Protein AF-A0AAN0N703-F1 (afdb_monomer)

Nearest PDB structures (foldseek):
  5oql-assembly1_U  TM=4.244E-01  e=6.341E+00  Thermochaetoides thermophila DSM 1495

Radius of gyration: 20.93 Å; Cα contacts (8 Å, |Δi|>4): 23; chains: 1; bounding box: 55×36×40 Å

Sequence (69 aa):
MTIDDELLANAKEFTGITETSSVIRKALILLVQHEAAERLIMLGGSGPDVEAPPRRRWNPNGTWDGNPE

Solvent-accessible surface area (backbone atoms only — not comparable to full-atom values): 4494 Å² total; per-residue (Å²): 139,88,73,64,65,66,61,50,49,50,51,26,66,78,67,69,42,83,51,66,71,57,47,53,52,50,50,54,53,51,49,54,52,51,56,52,48,53,54,51,57,73,47,68,67,75,53,90,84,64,73,80,76,82,76,87,54,75,45,99,87,78,46,42,96,86,61,80,132

Mean predicted aligned error: 9.28 Å

Foldseek 3Di:
DDDDPVVQVVLCVVVVPPDSVVSVVVVVVVVVVVVVVVVVVVCVPVPPPDDDPDDFDADPVGDTPPDDD

Structure (mmCIF, N/CA/C/O backbone):
data_AF-A0AAN0N703-F1
#
_entry.id   AF-A0AAN0N703-F1
#
loop_
_atom_site.group_PDB
_atom_site.id
_atom_site.type_symbol
_atom_site.label_atom_id
_atom_site.label_alt_id
_atom_site.label_comp_id
_atom_site.label_asym_id
_atom_site.label_entity_id
_atom_site.label_seq_id
_atom_site.pdbx_PDB_ins_code
_atom_site.Cartn_x
_atom_site.Cartn_y
_atom_site.Cartn_z
_atom_site.occupancy
_atom_site.B_iso_or_equiv
_atom_site.auth_seq_id
_atom_site.auth_comp_id
_atom_site.auth_asym_id
_atom_site.auth_atom_id
_atom_site.pdbx_PDB_model_num
ATOM 1 N N . MET A 1 1 ? -16.279 15.940 4.090 1.00 60.94 1 MET A N 1
ATOM 2 C CA . MET A 1 1 ? -15.841 14.700 3.418 1.00 60.94 1 MET A CA 1
ATOM 3 C C . MET A 1 1 ? -16.533 13.555 4.123 1.00 60.94 1 MET A C 1
ATOM 5 O O . MET A 1 1 ? -16.477 13.522 5.344 1.00 60.94 1 MET A O 1
ATOM 9 N N . THR A 1 2 ? -17.219 12.692 3.384 1.00 84.12 2 THR A N 1
ATOM 10 C CA . THR A 1 2 ? -17.891 11.501 3.921 1.00 84.12 2 THR A CA 1
ATOM 11 C C . THR A 1 2 ? -17.138 10.274 3.423 1.00 84.12 2 THR A C 1
ATOM 13 O O . THR A 1 2 ? -16.909 10.152 2.221 1.00 84.12 2 THR A O 1
ATOM 16 N N . ILE A 1 3 ? -16.696 9.425 4.346 1.00 88.06 3 ILE A N 1
ATOM 17 C CA .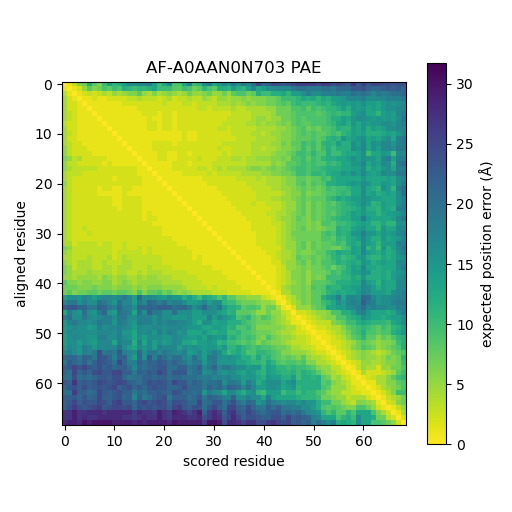 ILE A 1 3 ? -16.061 8.135 4.061 1.00 88.06 3 ILE A CA 1
ATOM 18 C C . ILE A 1 3 ? -17.071 7.073 4.475 1.00 88.06 3 ILE A C 1
ATOM 20 O O . ILE A 1 3 ? -17.773 7.265 5.461 1.00 88.06 3 ILE A O 1
ATOM 24 N N . ASP A 1 4 ? -17.160 5.997 3.705 1.00 95.00 4 ASP A N 1
ATOM 25 C CA . ASP A 1 4 ? -17.965 4.842 4.080 1.00 95.00 4 ASP A CA 1
ATOM 26 C C . ASP A 1 4 ? -17.419 4.229 5.386 1.00 95.00 4 ASP A C 1
ATOM 28 O O . ASP A 1 4 ? -16.238 3.874 5.477 1.00 95.00 4 ASP A O 1
ATOM 32 N N . ASP A 1 5 ? -18.269 4.164 6.411 1.00 94.62 5 ASP A N 1
ATOM 33 C CA . ASP A 1 5 ? -17.888 3.720 7.753 1.00 94.62 5 ASP A CA 1
ATOM 34 C C . ASP A 1 5 ? -17.519 2.230 7.790 1.00 94.62 5 ASP A C 1
ATOM 36 O O . ASP A 1 5 ? -16.609 1.845 8.529 1.00 94.62 5 ASP A O 1
ATOM 40 N N . GLU A 1 6 ? -18.166 1.399 6.968 1.00 97.00 6 GLU A N 1
ATOM 41 C CA . GLU A 1 6 ? -17.859 -0.029 6.856 1.00 97.00 6 GLU A CA 1
ATOM 42 C C . GLU A 1 6 ? -16.497 -0.221 6.184 1.00 97.00 6 GLU A C 1
ATOM 44 O O . GLU A 1 6 ? -15.650 -0.976 6.669 1.00 97.00 6 GLU A O 1
ATOM 49 N N . LEU A 1 7 ? -16.225 0.542 5.120 1.00 96.25 7 LEU A N 1
ATOM 50 C CA . LEU A 1 7 ? -14.919 0.532 4.461 1.00 96.25 7 LEU A CA 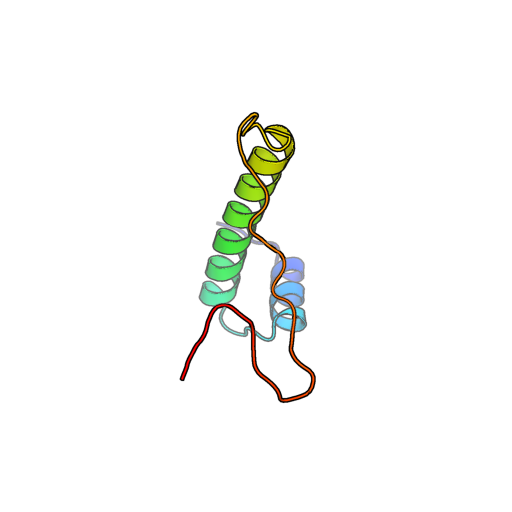1
ATOM 51 C C . LEU A 1 7 ? -13.799 0.970 5.413 1.00 96.25 7 LEU A C 1
ATOM 53 O O . LEU A 1 7 ? -12.726 0.360 5.435 1.00 9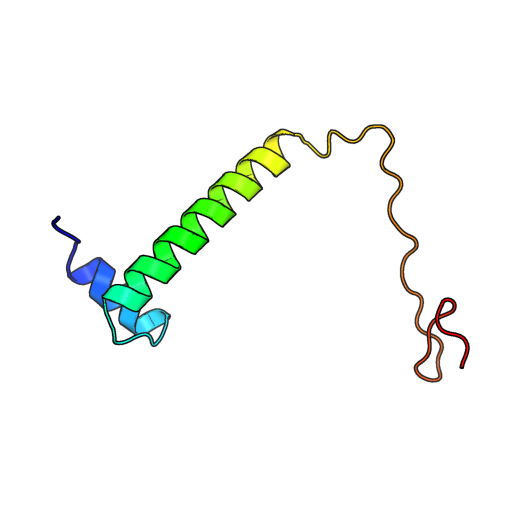6.25 7 LEU A O 1
ATOM 57 N N . LEU A 1 8 ? -14.031 2.018 6.209 1.00 96.50 8 LEU A N 1
ATOM 58 C CA . LEU A 1 8 ? -13.057 2.487 7.189 1.00 96.50 8 LEU A CA 1
ATOM 59 C C . LEU A 1 8 ? -12.843 1.453 8.301 1.00 96.50 8 LEU A C 1
ATOM 61 O O . LEU A 1 8 ? -11.695 1.218 8.676 1.00 96.50 8 LEU A O 1
ATOM 65 N N . ALA A 1 9 ? -13.906 0.823 8.807 1.00 96.94 9 ALA A N 1
ATOM 66 C CA . ALA A 1 9 ? -13.812 -0.230 9.815 1.00 96.94 9 ALA A CA 1
ATOM 67 C C . ALA A 1 9 ? -12.979 -1.417 9.310 1.00 96.94 9 ALA A C 1
ATOM 69 O O . ALA A 1 9 ? -11.997 -1.789 9.954 1.00 96.94 9 ALA A O 1
ATOM 70 N N . ASN A 1 10 ? -13.282 -1.913 8.109 1.00 97.75 10 ASN A N 1
ATOM 71 C CA . ASN A 1 10 ? -12.529 -2.989 7.465 1.00 97.75 10 ASN A CA 1
ATOM 72 C C . ASN A 1 10 ? -11.056 -2.606 7.269 1.00 97.75 10 ASN A C 1
ATOM 74 O O . ASN A 1 10 ? -10.152 -3.384 7.571 1.00 97.75 10 ASN A O 1
ATOM 78 N N . ALA A 1 11 ? -10.779 -1.381 6.809 1.00 97.44 11 ALA A N 1
ATOM 79 C CA . ALA A 1 11 ? -9.408 -0.908 6.650 1.00 97.44 11 ALA A CA 1
ATOM 80 C C . ALA A 1 11 ? -8.651 -0.885 7.989 1.00 97.44 11 ALA A C 1
ATOM 82 O O . ALA A 1 11 ? -7.484 -1.279 8.037 1.00 97.44 11 ALA A O 1
ATOM 83 N N . LYS A 1 12 ? -9.292 -0.459 9.083 1.00 97.75 12 LYS A N 1
ATOM 84 C CA . LYS A 1 12 ? -8.691 -0.480 10.426 1.00 97.75 12 LYS A CA 1
ATOM 85 C C . LYS A 1 12 ? -8.423 -1.903 10.907 1.00 97.75 12 LYS A C 1
ATOM 87 O O . LYS A 1 12 ? -7.333 -2.161 11.411 1.00 97.75 12 LYS A O 1
ATOM 92 N N . GLU A 1 13 ? -9.370 -2.814 10.707 1.00 98.12 13 GLU A N 1
ATOM 93 C CA . GLU A 1 13 ? 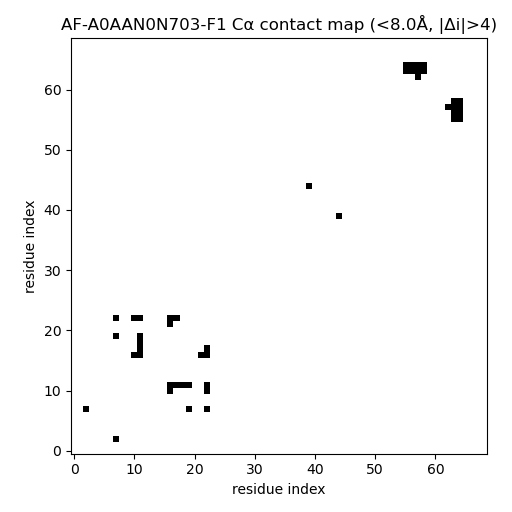-9.238 -4.226 11.075 1.00 98.12 13 GLU A CA 1
ATOM 94 C C . GLU A 1 13 ? -8.081 -4.897 10.324 1.00 98.12 13 GLU A C 1
ATOM 96 O O . GLU A 1 13 ? -7.158 -5.419 10.948 1.00 98.12 13 GLU A O 1
ATOM 101 N N . PHE A 1 14 ? -8.056 -4.799 8.991 1.00 97.94 14 PHE A N 1
ATOM 102 C CA . PHE A 1 14 ? -7.032 -5.459 8.177 1.00 97.94 14 PHE A CA 1
ATOM 103 C C . PHE A 1 14 ? -5.644 -4.831 8.298 1.00 97.94 14 PHE A C 1
ATOM 105 O O . PHE A 1 14 ? -4.637 -5.522 8.150 1.00 97.94 14 PHE A O 1
ATOM 112 N N . THR A 1 15 ? -5.555 -3.519 8.534 1.00 96.62 15 THR A N 1
ATOM 113 C CA . THR A 1 15 ? -4.254 -2.843 8.662 1.00 96.62 15 THR A CA 1
ATOM 114 C C . THR A 1 15 ? -3.738 -2.775 10.096 1.00 96.62 15 THR A C 1
ATOM 116 O O . THR A 1 15 ? -2.566 -2.443 10.283 1.00 96.62 15 THR A O 1
ATOM 119 N N . GLY A 1 16 ? -4.590 -3.035 11.094 1.00 98.00 16 GLY A N 1
ATOM 120 C CA . GLY A 1 16 ? -4.303 -2.835 12.516 1.00 98.00 16 GLY A CA 1
ATOM 121 C C . GLY A 1 16 ? -4.162 -1.364 12.933 1.00 98.00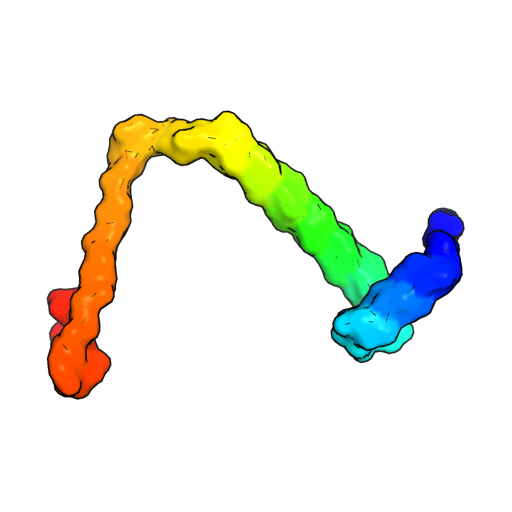 16 GLY A C 1
ATOM 122 O O . GLY A 1 16 ? -3.770 -1.077 14.063 1.00 98.00 16 GLY A O 1
ATOM 123 N N . ILE A 1 17 ? -4.439 -0.410 12.037 1.00 98.06 17 ILE A N 1
ATOM 124 C CA . ILE A 1 17 ? -4.307 1.023 12.316 1.00 98.06 17 ILE A CA 1
ATOM 125 C C . ILE A 1 17 ? -5.613 1.519 12.929 1.00 98.06 17 ILE A C 1
ATOM 127 O O . ILE A 1 17 ? -6.643 1.536 12.271 1.00 98.06 17 ILE A O 1
ATOM 131 N N . THR A 1 18 ? -5.578 1.980 14.176 1.00 95.81 18 THR A N 1
ATOM 132 C CA . THR A 1 18 ? -6.779 2.456 14.887 1.00 95.81 18 THR A CA 1
ATOM 133 C C . THR A 1 18 ? -7.134 3.906 14.554 1.00 95.81 18 THR A C 1
ATOM 135 O 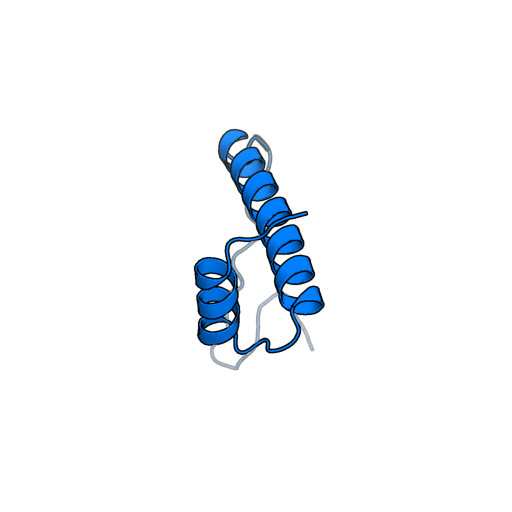O . THR A 1 18 ? -8.309 4.285 14.518 1.00 95.81 18 THR A O 1
ATOM 138 N N . GLU A 1 19 ? -6.115 4.716 14.277 1.00 97.56 19 GLU A N 1
ATOM 139 C CA . GLU A 1 19 ? -6.231 6.146 14.021 1.00 97.56 19 GLU A CA 1
ATOM 140 C C . GLU A 1 19 ? -6.686 6.421 12.578 1.00 97.56 19 GLU A C 1
ATOM 142 O O . GLU A 1 19 ? -6.010 6.058 11.613 1.00 97.56 19 GLU A O 1
ATOM 147 N N . THR A 1 20 ? -7.828 7.097 12.417 1.00 95.69 20 THR A N 1
ATOM 148 C CA . THR A 1 20 ? -8.435 7.357 11.098 1.00 95.69 20 THR A CA 1
ATOM 149 C C . THR A 1 20 ? -7.509 8.169 10.197 1.00 95.69 20 THR A C 1
ATOM 151 O O . THR A 1 20 ? -7.360 7.855 9.016 1.00 95.69 20 THR A O 1
ATOM 154 N N . SER A 1 21 ? -6.839 9.187 10.743 1.00 96.50 21 SER A N 1
ATOM 155 C CA . SER A 1 21 ? -5.915 10.020 9.964 1.00 96.50 21 SER A CA 1
ATOM 156 C C . SER A 1 21 ? -4.727 9.219 9.410 1.00 96.50 21 SER A C 1
ATOM 158 O O . SER A 1 21 ? -4.287 9.453 8.281 1.00 96.50 21 SER A O 1
ATOM 160 N N . SER A 1 22 ? -4.258 8.218 10.157 1.00 97.94 22 SER A N 1
ATOM 161 C CA . SER A 1 22 ? -3.203 7.295 9.733 1.00 97.94 22 SER A CA 1
ATOM 162 C C . SER A 1 22 ? -3.668 6.345 8.628 1.00 97.94 22 SER A C 1
ATOM 164 O O . SER A 1 22 ? -2.924 6.134 7.668 1.00 97.94 22 SER A O 1
ATOM 166 N N . VAL A 1 23 ? -4.902 5.827 8.704 1.00 97.56 23 VAL A N 1
ATOM 167 C CA . VAL A 1 23 ? -5.498 5.018 7.622 1.00 97.56 23 VAL A CA 1
ATOM 168 C C . VAL A 1 23 ? -5.591 5.833 6.336 1.00 97.56 23 VAL A C 1
ATOM 170 O O . VAL A 1 23 ? -5.125 5.385 5.291 1.00 97.56 23 VAL A O 1
ATOM 173 N N . ILE A 1 24 ? -6.121 7.057 6.415 1.00 96.12 24 ILE A N 1
ATOM 174 C CA . ILE A 1 24 ? -6.281 7.938 5.250 1.00 96.12 24 ILE A CA 1
ATOM 175 C C . ILE A 1 24 ? -4.920 8.274 4.635 1.00 96.12 24 ILE A C 1
ATOM 177 O O . ILE A 1 24 ? -4.742 8.162 3.423 1.00 96.12 24 ILE A O 1
ATOM 181 N N . ARG A 1 25 ? -3.927 8.635 5.459 1.00 97.44 25 ARG A N 1
ATOM 182 C CA . ARG A 1 25 ? -2.563 8.903 4.983 1.00 97.44 25 ARG A CA 1
ATOM 183 C C . ARG A 1 25 ? -1.988 7.699 4.239 1.00 97.44 25 ARG A C 1
ATOM 185 O O . ARG A 1 25 ? -1.433 7.866 3.156 1.00 97.44 25 ARG A O 1
ATOM 192 N N . LYS A 1 26 ? -2.127 6.497 4.805 1.00 97.81 26 LYS A N 1
ATOM 193 C CA . LYS A 1 26 ? -1.645 5.259 4.182 1.00 97.81 26 LYS A CA 1
ATOM 194 C C . LYS A 1 26 ? -2.368 4.976 2.865 1.00 97.81 26 LYS A C 1
ATOM 196 O O . LYS A 1 26 ? -1.704 4.657 1.886 1.00 97.81 26 LYS A O 1
ATOM 201 N N . ALA A 1 27 ? -3.689 5.145 2.821 1.00 97.12 27 ALA A N 1
ATOM 202 C CA . ALA A 1 27 ? -4.487 4.942 1.615 1.00 97.12 27 ALA A CA 1
ATOM 203 C C . ALA A 1 27 ? -4.055 5.873 0.471 1.00 97.12 27 ALA A C 1
ATOM 205 O O . ALA A 1 27 ? -3.875 5.414 -0.652 1.00 97.12 27 ALA A O 1
ATOM 206 N N . LEU A 1 28 ? -3.809 7.156 0.758 1.00 97.69 28 LEU A N 1
ATOM 207 C CA . LEU A 1 28 ? -3.336 8.109 -0.251 1.00 97.69 28 LEU A CA 1
ATOM 208 C C . LEU A 1 28 ? -1.943 7.750 -0.783 1.00 97.69 28 LEU A C 1
ATOM 210 O O . LEU A 1 28 ? -1.716 7.817 -1.988 1.00 97.69 28 LEU A O 1
ATOM 214 N N . ILE A 1 29 ? -1.022 7.335 0.093 1.00 98.38 29 ILE A N 1
ATOM 215 C CA . ILE A 1 29 ? 0.312 6.879 -0.325 1.00 98.38 29 ILE A CA 1
ATOM 216 C C . ILE A 1 29 ? 0.197 5.651 -1.236 1.00 98.38 29 ILE A C 1
ATOM 218 O O . ILE A 1 29 ? 0.813 5.626 -2.300 1.00 98.38 29 ILE A O 1
ATOM 222 N N . LEU A 1 30 ? -0.612 4.661 -0.844 1.00 98.06 30 LEU A N 1
ATOM 223 C CA . LEU A 1 30 ? -0.821 3.442 -1.627 1.00 98.06 30 LEU A CA 1
ATOM 224 C C . LEU A 1 30 ? -1.453 3.735 -2.991 1.00 98.06 30 LEU A C 1
ATOM 226 O O . LEU A 1 30 ? -1.015 3.171 -3.988 1.00 98.06 30 LEU A O 1
ATOM 230 N N . LEU A 1 31 ? 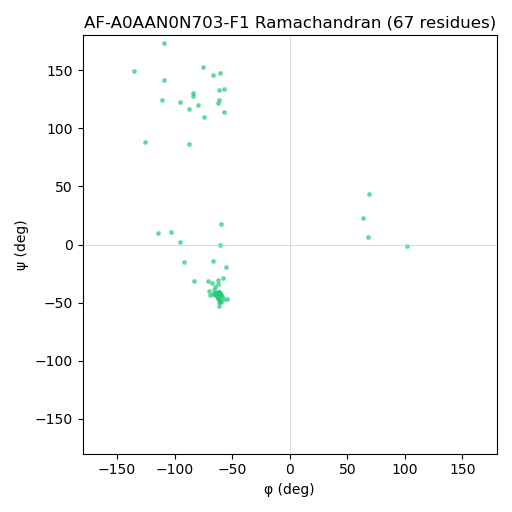-2.426 4.646 -3.054 1.00 98.06 31 LEU A N 1
ATOM 231 C CA . LEU A 1 31 ? -3.053 5.046 -4.313 1.00 98.06 31 LEU A CA 1
ATOM 232 C C . LEU A 1 31 ? -2.032 5.670 -5.272 1.00 98.06 31 LEU A C 1
ATOM 234 O O . LEU A 1 31 ? -1.961 5.287 -6.435 1.00 98.06 31 LEU A O 1
ATOM 238 N N . VAL A 1 32 ? -1.196 6.589 -4.780 1.00 98.00 32 VAL A N 1
ATOM 239 C CA . VAL A 1 32 ? -0.140 7.208 -5.598 1.00 98.00 32 VAL A CA 1
ATOM 240 C C . VAL A 1 32 ? 0.848 6.160 -6.108 1.00 98.00 32 VAL A C 1
ATOM 242 O O . VAL A 1 32 ? 1.231 6.197 -7.276 1.00 98.00 32 VAL A O 1
ATOM 245 N N . GLN A 1 33 ? 1.253 5.217 -5.254 1.00 98.25 33 GLN A N 1
ATOM 246 C CA . GLN A 1 33 ? 2.155 4.131 -5.640 1.00 98.25 33 GLN A CA 1
ATOM 247 C C . GLN A 1 33 ? 1.539 3.228 -6.713 1.00 98.25 33 GLN A C 1
ATOM 249 O O . GLN A 1 33 ? 2.224 2.883 -7.673 1.00 98.25 33 GLN A O 1
ATOM 254 N N . HIS A 1 34 ? 0.258 2.885 -6.573 1.00 97.62 34 HIS A N 1
ATOM 255 C CA . HIS A 1 34 ? -0.470 2.061 -7.534 1.00 97.62 34 HIS A CA 1
ATOM 256 C C . HIS A 1 34 ? -0.546 2.731 -8.913 1.00 97.62 34 HIS A C 1
ATOM 258 O O . HIS A 1 34 ? -0.150 2.141 -9.912 1.00 97.62 34 HIS A O 1
ATOM 264 N N . GLU A 1 35 ? -0.954 4.000 -8.966 1.00 97.56 35 GLU A N 1
ATOM 265 C CA . GLU A 1 35 ? -1.038 4.757 -10.222 1.00 97.56 35 GLU A CA 1
ATOM 266 C C . GLU A 1 35 ? 0.332 4.975 -10.875 1.00 97.56 35 GLU A C 1
ATOM 268 O O . GLU A 1 35 ? 0.470 4.952 -12.100 1.00 97.56 35 GLU A O 1
ATOM 273 N N . ALA A 1 36 ? 1.376 5.184 -10.068 1.00 95.31 36 ALA A N 1
ATOM 274 C CA . ALA A 1 36 ? 2.738 5.267 -10.578 1.00 95.31 36 ALA A CA 1
ATOM 275 C C . ALA A 1 36 ? 3.193 3.930 -11.183 1.00 95.31 36 ALA A C 1
ATOM 277 O O . ALA A 1 36 ? 3.796 3.928 -12.256 1.00 95.31 36 ALA A O 1
ATOM 278 N N . ALA A 1 37 ? 2.880 2.806 -10.531 1.00 93.62 37 ALA A N 1
ATOM 279 C CA . ALA A 1 37 ? 3.175 1.472 -11.044 1.00 93.62 37 ALA A CA 1
ATOM 280 C C . ALA A 1 37 ? 2.436 1.188 -12.359 1.00 93.62 37 ALA A C 1
ATOM 282 O O . ALA A 1 37 ? 3.081 0.771 -13.315 1.00 93.62 37 ALA A O 1
ATOM 283 N N . GLU A 1 38 ? 1.138 1.490 -12.454 1.00 93.56 38 GLU A N 1
ATOM 284 C CA . GLU A 1 38 ? 0.357 1.369 -13.697 1.00 93.56 38 GLU A CA 1
ATOM 285 C C . GLU A 1 38 ? 1.001 2.148 -14.851 1.00 93.56 38 GLU A C 1
ATOM 287 O O . GLU A 1 38 ? 1.230 1.606 -15.932 1.00 93.56 38 GLU A O 1
ATOM 292 N N . ARG A 1 39 ? 1.403 3.403 -14.611 1.00 91.81 39 ARG A N 1
ATOM 293 C CA . ARG A 1 39 ? 2.102 4.210 -15.624 1.00 91.81 39 ARG A CA 1
ATOM 294 C C . ARG A 1 39 ? 3.435 3.592 -16.041 1.00 91.81 39 ARG A C 1
ATOM 296 O O . ARG A 1 39 ? 3.753 3.595 -17.226 1.00 91.81 39 ARG A O 1
ATOM 303 N N . LEU A 1 40 ? 4.211 3.052 -15.100 1.00 88.31 40 LEU A N 1
ATOM 304 C CA . LEU A 1 40 ? 5.466 2.354 -15.403 1.00 88.31 40 LEU A CA 1
ATOM 305 C C . LEU A 1 40 ? 5.233 1.061 -16.198 1.00 88.31 40 LEU A C 1
ATOM 307 O O . LEU A 1 40 ? 5.997 0.772 -17.118 1.00 88.31 40 LEU A O 1
ATOM 311 N N . ILE A 1 41 ? 4.176 0.308 -15.883 1.00 88.56 41 ILE A N 1
ATOM 312 C CA . ILE A 1 41 ? 3.778 -0.893 -16.629 1.00 88.56 41 ILE A CA 1
ATOM 313 C C . ILE A 1 41 ? 3.380 -0.516 -18.057 1.00 88.56 41 ILE A C 1
ATOM 315 O O . ILE A 1 41 ? 3.827 -1.167 -18.998 1.00 88.56 41 ILE A O 1
ATOM 319 N N . MET A 1 42 ? 2.608 0.561 -18.237 1.00 87.25 42 MET A N 1
ATOM 320 C CA . MET A 1 42 ? 2.216 1.063 -19.561 1.00 87.25 42 MET A CA 1
ATOM 321 C C . MET A 1 42 ? 3.408 1.516 -20.406 1.00 87.25 42 MET A C 1
ATOM 323 O O . MET A 1 42 ? 3.370 1.393 -21.628 1.00 87.25 42 MET A O 1
ATOM 327 N N . LEU A 1 43 ? 4.481 2.003 -19.777 1.00 87.56 43 LEU A N 1
ATOM 328 C CA . LEU A 1 43 ? 5.735 2.279 -20.479 1.00 87.56 43 LEU A CA 1
ATOM 329 C C . LEU A 1 43 ? 6.412 0.995 -20.991 1.00 87.56 43 LEU A C 1
ATOM 331 O O . LEU A 1 43 ? 7.309 1.079 -21.819 1.00 87.56 43 LEU A O 1
ATOM 335 N N . GLY A 1 44 ? 6.013 -0.195 -20.536 1.00 79.12 44 GLY A N 1
ATOM 336 C CA . GLY A 1 44 ? 6.470 -1.471 -21.095 1.00 79.12 44 GLY A CA 1
ATOM 337 C C . GLY A 1 44 ? 7.971 -1.721 -20.942 1.00 79.12 44 GLY A C 1
ATOM 338 O O . GLY A 1 44 ? 8.547 -2.464 -21.730 1.00 79.12 44 GLY A O 1
ATOM 339 N N . GLY A 1 45 ? 8.625 -1.078 -19.969 1.00 69.38 45 GLY A N 1
ATOM 340 C CA . GLY A 1 45 ? 10.085 -1.093 -19.878 1.00 69.38 45 GLY A CA 1
ATOM 341 C C . GLY A 1 45 ? 10.743 -0.304 -21.011 1.00 69.38 45 GLY A C 1
ATOM 342 O O . GLY A 1 45 ? 11.732 -0.758 -21.574 1.00 69.38 45 GLY A O 1
ATOM 343 N N . SER A 1 46 ? 10.208 0.880 -21.335 1.00 67.81 46 SER A N 1
ATOM 344 C CA . SER A 1 46 ? 10.645 1.801 -22.401 1.00 67.81 46 SER A CA 1
ATOM 345 C C . SER A 1 46 ? 12.082 2.325 -22.292 1.00 67.81 46 SER A C 1
ATOM 347 O O . SER A 1 46 ? 12.395 3.361 -22.874 1.00 67.81 46 SER A O 1
ATOM 349 N N . GLY A 1 47 ? 12.948 1.689 -21.511 1.00 75.56 47 GLY A N 1
ATOM 350 C CA . GLY A 1 47 ? 14.383 1.849 -21.638 1.00 75.56 47 GLY A CA 1
ATOM 351 C C . GLY A 1 47 ? 14.892 0.849 -22.676 1.00 75.56 47 GLY A C 1
ATOM 352 O O . GLY A 1 47 ? 15.285 -0.239 -22.266 1.00 75.56 47 GLY A O 1
ATOM 353 N N . PRO A 1 48 ? 14.887 1.169 -23.989 1.00 72.38 48 PRO A N 1
ATOM 354 C CA . PRO A 1 48 ? 15.370 0.252 -25.026 1.00 72.38 48 PRO A CA 1
ATOM 355 C C . PRO A 1 48 ? 16.829 -0.161 -24.798 1.00 72.38 48 PRO A C 1
ATOM 357 O O . PRO A 1 48 ? 17.209 -1.274 -25.142 1.00 72.38 48 PRO A O 1
ATOM 360 N N . ASP A 1 49 ? 17.604 0.716 -24.157 1.00 82.75 49 ASP A N 1
ATOM 361 C CA . ASP A 1 49 ? 19.024 0.524 -23.860 1.00 82.75 49 ASP A CA 1
ATOM 362 C C . ASP A 1 49 ? 19.281 0.151 -22.387 1.00 82.75 49 ASP A C 1
ATOM 364 O O . ASP A 1 49 ? 20.419 0.200 -21.918 1.00 82.75 49 ASP A O 1
ATOM 368 N N . VAL A 1 50 ? 18.238 -0.178 -21.611 1.00 81.50 50 VAL A N 1
ATOM 369 C CA . VAL A 1 50 ? 18.419 -0.609 -20.218 1.00 81.50 50 VAL A CA 1
ATOM 370 C C . VAL A 1 50 ? 18.956 -2.033 -20.204 1.00 81.50 50 VAL A C 1
ATOM 372 O O . VAL A 1 50 ? 18.250 -2.996 -20.497 1.00 81.50 50 VAL A O 1
ATOM 375 N N . GLU A 1 51 ? 20.214 -2.166 -19.803 1.00 82.44 51 GLU A N 1
ATOM 376 C CA . GLU A 1 51 ? 20.825 -3.456 -19.518 1.00 82.44 51 GLU A CA 1
ATOM 377 C C . GLU A 1 51 ? 20.490 -3.875 -18.078 1.00 82.44 51 GLU A C 1
ATOM 379 O O . GLU A 1 51 ? 20.625 -3.094 -17.130 1.00 82.44 51 GLU A O 1
ATOM 384 N N . ALA A 1 52 ? 20.006 -5.107 -17.896 1.00 81.31 52 ALA A N 1
ATOM 385 C CA . ALA A 1 52 ? 19.702 -5.618 -16.564 1.00 81.31 52 ALA A CA 1
ATOM 386 C C . ALA A 1 52 ? 20.989 -5.651 -15.715 1.00 81.31 52 ALA A C 1
ATOM 388 O O . ALA A 1 52 ? 22.005 -6.170 -16.186 1.00 81.31 52 ALA A O 1
ATOM 389 N N . PRO A 1 53 ? 20.977 -5.156 -14.461 1.00 80.31 53 PRO A N 1
ATOM 390 C CA . PRO A 1 53 ? 22.159 -5.229 -13.614 1.00 80.31 53 PRO A CA 1
ATOM 391 C C . PRO A 1 53 ? 22.564 -6.698 -13.399 1.00 80.31 53 PRO A C 1
ATOM 393 O O . PRO A 1 53 ? 21.690 -7.574 -13.334 1.00 80.31 53 PRO A O 1
ATOM 396 N N . PRO A 1 54 ? 23.868 -7.002 -13.260 1.00 82.00 54 PRO A N 1
ATOM 397 C CA . PRO A 1 54 ? 24.329 -8.370 -13.075 1.00 82.00 54 PRO A CA 1
ATOM 398 C C . PRO A 1 54 ? 23.657 -8.999 -11.852 1.00 82.00 54 PRO A C 1
ATOM 400 O O . PRO A 1 54 ? 23.574 -8.401 -10.775 1.00 82.00 54 PRO A O 1
ATOM 403 N N . ARG A 1 55 ? 23.171 -10.236 -12.005 1.00 84.06 55 ARG A N 1
ATOM 404 C CA . ARG A 1 55 ? 22.575 -10.983 -10.893 1.00 84.06 55 ARG A CA 1
ATOM 405 C C . ARG A 1 55 ? 23.635 -11.173 -9.810 1.00 84.06 55 ARG A C 1
ATOM 407 O O . ARG A 1 55 ? 24.675 -11.772 -10.074 1.00 84.06 55 ARG A O 1
ATOM 414 N N . ARG A 1 56 ? 23.347 -10.738 -8.579 1.00 81.62 56 ARG A N 1
ATOM 415 C CA . ARG A 1 56 ? 24.177 -11.079 -7.415 1.00 81.62 56 ARG A CA 1
ATOM 416 C C . ARG A 1 56 ? 24.259 -12.602 -7.286 1.00 81.62 56 ARG A C 1
ATOM 418 O O . ARG A 1 56 ? 23.246 -13.257 -7.044 1.00 81.62 56 ARG A O 1
ATOM 425 N N . ARG A 1 57 ? 25.454 -13.160 -7.483 1.00 82.88 57 ARG A N 1
ATOM 426 C CA . ARG A 1 57 ? 25.753 -14.572 -7.233 1.00 82.88 57 ARG A CA 1
ATOM 427 C C . ARG A 1 57 ? 26.342 -14.685 -5.839 1.00 82.88 57 ARG A C 1
ATOM 429 O O . ARG A 1 57 ? 27.308 -14.001 -5.522 1.00 82.88 57 ARG 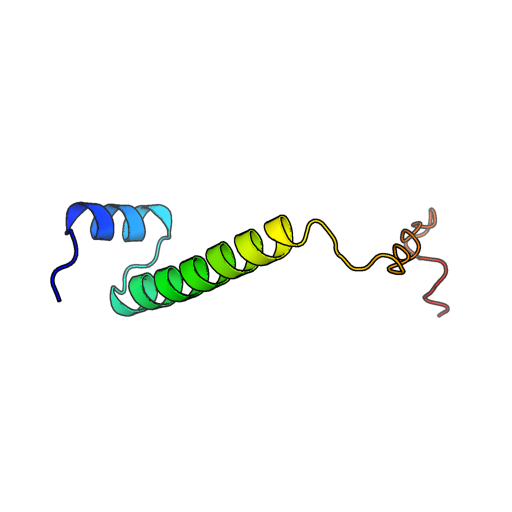A O 1
ATOM 436 N N . TRP A 1 58 ? 25.701 -15.500 -5.012 1.00 81.19 58 TRP A N 1
ATOM 437 C CA . TRP A 1 58 ? 26.165 -15.769 -3.662 1.00 81.19 58 TRP A CA 1
ATOM 438 C C . TRP A 1 58 ? 27.213 -16.876 -3.707 1.00 81.19 58 TRP A C 1
ATOM 440 O O . TRP A 1 58 ? 26.973 -17.940 -4.283 1.00 81.19 58 TRP A O 1
ATOM 450 N N . ASN A 1 59 ? 28.361 -16.619 -3.102 1.00 81.44 59 ASN A N 1
ATOM 451 C CA . ASN A 1 59 ? 29.406 -17.605 -2.909 1.00 81.44 59 ASN A CA 1
ATOM 452 C C . ASN A 1 59 ? 29.009 -1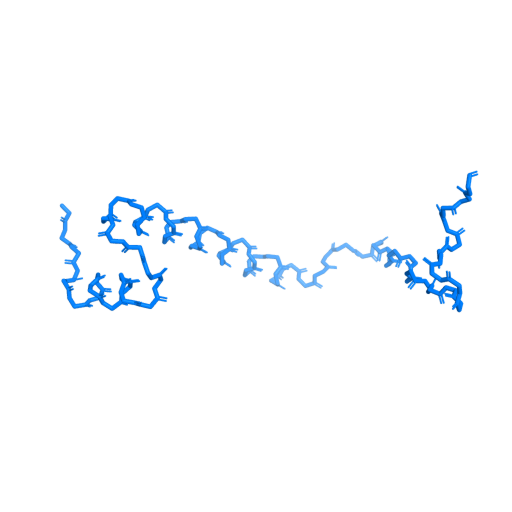8.562 -1.772 1.00 81.44 59 ASN A C 1
ATOM 454 O O . ASN A 1 59 ? 28.272 -18.169 -0.863 1.00 81.44 59 ASN A O 1
ATOM 458 N N . PRO A 1 60 ? 29.498 -19.817 -1.763 1.00 83.25 60 PRO A N 1
ATOM 459 C CA . PRO A 1 60 ? 29.154 -20.802 -0.729 1.00 83.25 60 PRO A CA 1
ATOM 460 C C . PRO A 1 60 ? 29.428 -20.344 0.715 1.00 83.25 60 PRO A C 1
ATOM 462 O O . PRO A 1 60 ? 28.882 -20.906 1.657 1.00 83.25 60 PRO A O 1
ATOM 465 N N . ASN A 1 61 ? 30.279 -19.332 0.885 1.00 82.31 61 ASN A N 1
ATOM 466 C CA . ASN A 1 61 ? 30.748 -18.792 2.156 1.00 82.31 61 ASN A CA 1
ATOM 467 C C . ASN A 1 61 ? 29.968 -17.570 2.670 1.00 82.31 61 ASN A C 1
ATOM 469 O O . ASN A 1 61 ? 30.358 -17.031 3.700 1.00 82.31 61 ASN A O 1
ATOM 473 N N . GLY A 1 62 ? 28.917 -17.096 1.992 1.00 78.00 62 GLY A N 1
ATOM 474 C CA . GLY A 1 62 ? 28.206 -15.905 2.474 1.00 78.00 62 GLY A CA 1
ATOM 475 C C . GLY A 1 62 ? 28.517 -14.594 1.749 1.00 78.00 62 GLY A C 1
ATOM 476 O O . GLY A 1 62 ? 27.966 -13.566 2.130 1.00 78.00 62 GLY A O 1
ATOM 477 N N . THR A 1 63 ? 29.418 -14.581 0.763 1.00 78.19 63 THR A N 1
ATOM 478 C CA . THR A 1 63 ? 29.854 -13.336 0.102 1.00 78.19 63 THR A CA 1
ATOM 479 C C . THR A 1 63 ? 29.330 -13.227 -1.332 1.00 78.19 63 THR A C 1
ATOM 481 O O . THR A 1 63 ? 28.709 -14.151 -1.853 1.00 78.19 63 THR A O 1
ATOM 484 N N . TRP A 1 64 ? 29.540 -12.083 -1.987 1.00 73.19 64 TRP A N 1
ATOM 485 C CA . TRP A 1 64 ? 29.243 -11.892 -3.411 1.00 73.19 64 TRP A CA 1
ATOM 486 C C . TRP A 1 64 ? 30.414 -11.168 -4.080 1.00 73.19 64 TRP A C 1
ATOM 488 O O . TRP A 1 64 ? 31.057 -10.327 -3.454 1.00 73.19 64 TRP A O 1
ATOM 498 N N . ASP A 1 65 ? 30.640 -11.453 -5.361 1.00 71.00 65 ASP A N 1
ATOM 499 C CA . ASP A 1 65 ? 31.806 -11.022 -6.156 1.00 71.00 65 ASP A CA 1
ATOM 500 C C . ASP A 1 65 ? 32.008 -9.496 -6.309 1.00 71.00 65 ASP A C 1
ATOM 502 O O . ASP A 1 65 ? 32.956 -9.061 -6.954 1.00 71.00 65 ASP A O 1
ATOM 506 N N . GLY A 1 66 ? 31.128 -8.667 -5.741 1.00 70.00 66 GLY A N 1
ATOM 507 C CA . GLY A 1 66 ? 31.233 -7.202 -5.739 1.00 70.00 66 GLY A CA 1
ATOM 508 C C . GLY A 1 66 ? 31.437 -6.572 -4.358 1.00 70.00 66 GLY A C 1
ATOM 509 O O . GLY A 1 66 ? 31.341 -5.353 -4.250 1.00 70.00 66 GLY A O 1
ATOM 510 N N . ASN A 1 67 ? 31.703 -7.370 -3.320 1.00 67.44 67 ASN A N 1
ATOM 511 C CA . ASN A 1 67 ? 32.186 -6.887 -2.025 1.00 67.44 67 ASN A CA 1
ATOM 512 C C . ASN A 1 67 ? 33.481 -7.624 -1.666 1.00 67.44 67 ASN A C 1
ATOM 514 O O . ASN A 1 67 ? 33.402 -8.682 -1.034 1.00 67.44 67 ASN A O 1
ATOM 518 N N . PRO A 1 68 ? 34.656 -7.131 -2.093 1.00 57.34 68 PRO A N 1
ATOM 519 C CA . PRO A 1 68 ? 35.889 -7.571 -1.466 1.00 57.34 68 PRO A CA 1
ATOM 520 C C . PRO A 1 68 ? 35.890 -7.053 -0.019 1.00 57.34 68 PRO A C 1
ATOM 522 O O . PRO A 1 68 ? 35.305 -6.004 0.257 1.00 57.34 68 PRO A O 1
ATOM 525 N N . GLU A 1 69 ? 36.471 -7.824 0.897 1.00 58.44 69 GLU A N 1
ATOM 526 C CA . GLU A 1 69 ? 36.737 -7.364 2.270 1.00 58.44 69 GLU A CA 1
ATOM 527 C C . GLU A 1 69 ? 37.524 -6.046 2.298 1.00 58.44 69 GLU A C 1
ATOM 529 O O . GLU A 1 69 ? 38.397 -5.852 1.416 1.00 58.44 69 GLU A O 1
#

Secondary structure (DSSP, 8-state):
----HHHHHHHHHHH----HHHHHHHHHHHHHHHHHHHHHHHTTT--TT-PPPPP-PBPTTS-BTT---

pLDDT: mean 87.76, std 11.16, range [57.34, 98.38]